Protein AF-A0A7K3G8G3-F1 (afdb_monomer)

Radius of gyration: 13.89 Å; Cα contacts (8 Å, |Δi|>4): 65; chains: 1; bounding box: 37×19×33 Å

Mean predicted aligned error: 6.71 Å

Foldseek 3Di:
DDDDDDDDDPDDPPDDDQADLEAEAAAPQS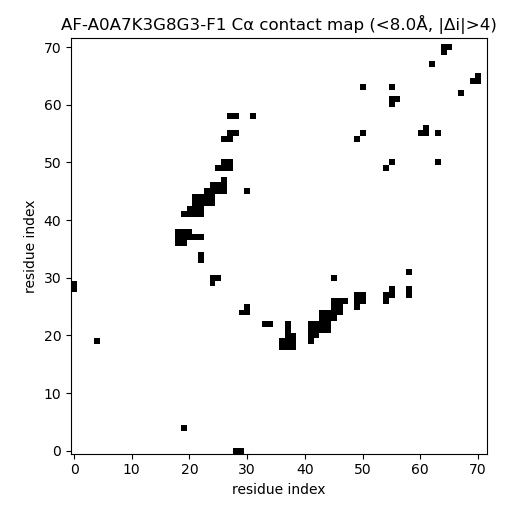CVVRVVRHDPPGYYHYDVVRQDPPRCVVNPHPDRPVPPVVND

Solvent-accessible surface area (backbone atoms only — not comparable to full-atom values): 4904 Å² total; per-residue (Å²): 136,92,84,85,88,85,87,87,71,97,57,90,76,89,60,84,76,93,51,53,61,60,46,80,22,77,30,57,60,53,38,73,73,45,54,87,53,44,53,92,91,45,49,76,47,68,45,68,89,41,69,40,74,67,58,28,50,76,68,69,44,92,65,58,61,91,77,70,64,76,79,113

pLDDT: mean 84.37, st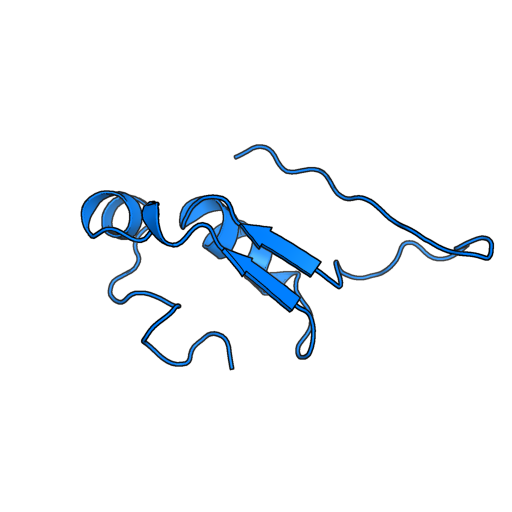d 13.59, range [51.5, 95.25]

Sequence (72 aa):
VSSFQLHFADHDILTPGDAPNVLVAMNPAALKANIGDVPRGAEVIVNTDEFTKRPMAKVGYAVSPLEDGSLD

Nearest PDB structures (foldseek):
  3g2e-assembly1_D  TM=6.599E-01  e=5.471E-01  Campylobacter jejuni
  3g2e-assembly1_C  TM=6.563E-01  e=1.987E+00  Campylobacter jejuni
  3g2e-assembly1_A  TM=6.559E-01  e=2.607E+00  Campylobacter jejuni

Secondary structure (DSSP, 8-state):
---------SS---S--SS-SEEEESSHHHHHHHGGGSPTT-EEEE-GGG-SHHHHHHTT-SS-TTTSSTT-

Structure (mmCIF, N/CA/C/O backbone):
data_AF-A0A7K3G8G3-F1
#
_entry.id   AF-A0A7K3G8G3-F1
#
loop_
_atom_site.group_PDB
_atom_site.id
_atom_site.type_symbol
_atom_site.label_atom_id
_atom_site.label_alt_id
_atom_site.label_comp_id
_atom_site.label_asym_id
_atom_site.label_entity_id
_atom_site.label_seq_id
_atom_site.pdbx_PDB_ins_code
_atom_site.Cartn_x
_atom_site.Cartn_y
_atom_site.Cartn_z
_atom_site.occupancy
_atom_site.B_iso_or_equiv
_atom_site.auth_seq_id
_atom_site.auth_comp_id
_atom_site.auth_asym_id
_atom_site.auth_atom_id
_atom_site.pdbx_PDB_model_num
ATOM 1 N N . VAL A 1 1 ? 4.294 11.509 4.261 1.00 54.03 1 VAL A N 1
ATOM 2 C CA . VAL A 1 1 ? 4.842 10.136 4.363 1.00 54.03 1 VAL A CA 1
ATOM 3 C C . VAL A 1 1 ? 6.143 10.148 3.583 1.00 54.03 1 VAL A C 1
ATOM 5 O O . VAL A 1 1 ? 6.133 10.745 2.517 1.00 54.03 1 VAL A O 1
ATOM 8 N N . SER A 1 2 ? 7.243 9.622 4.123 1.00 61.28 2 SER A N 1
ATOM 9 C CA . SER A 1 2 ? 8.506 9.514 3.373 1.00 61.28 2 SER A CA 1
ATOM 10 C C . SER A 1 2 ? 8.587 8.118 2.758 1.00 61.28 2 SER A C 1
ATOM 12 O O . SER A 1 2 ? 8.295 7.151 3.459 1.00 61.28 2 SER A O 1
ATOM 14 N N . SER A 1 3 ? 8.952 8.017 1.482 1.00 67.94 3 SER A N 1
ATOM 15 C CA . SER A 1 3 ? 9.198 6.766 0.751 1.00 67.94 3 SER A CA 1
ATOM 16 C C . SER A 1 3 ? 10.579 6.820 0.092 1.00 67.94 3 SER A C 1
ATOM 18 O O . SER A 1 3 ? 11.128 7.901 -0.124 1.00 67.94 3 SER A O 1
ATOM 20 N N . PHE A 1 4 ? 11.156 5.653 -0.189 1.00 73.62 4 PHE A N 1
ATOM 21 C CA . PHE A 1 4 ? 12.422 5.504 -0.906 1.00 73.62 4 PHE A CA 1
ATOM 22 C C . PHE A 1 4 ? 12.244 4.380 -1.927 1.00 73.62 4 PHE A C 1
ATOM 24 O O . PHE A 1 4 ? 11.617 3.370 -1.609 1.00 73.62 4 PHE A O 1
ATOM 31 N N . GLN A 1 5 ? 12.773 4.552 -3.136 1.00 71.56 5 GLN A N 1
ATOM 32 C CA . GLN A 1 5 ? 12.703 3.554 -4.202 1.00 71.56 5 GLN A CA 1
ATOM 33 C C . GLN A 1 5 ? 14.100 2.975 -4.436 1.00 71.56 5 GLN A C 1
ATOM 35 O O . GLN A 1 5 ? 15.072 3.722 -4.536 1.00 71.56 5 GLN A O 1
ATOM 40 N N . LEU A 1 6 ? 14.200 1.647 -4.494 1.00 76.31 6 LEU A N 1
ATOM 41 C CA . LEU A 1 6 ? 15.437 0.922 -4.778 1.00 76.31 6 LEU A CA 1
ATOM 42 C C . LEU A 1 6 ? 15.266 0.161 -6.090 1.00 76.31 6 LEU A C 1
ATOM 44 O O . LEU A 1 6 ? 14.248 -0.502 -6.285 1.00 76.31 6 LEU A O 1
ATOM 48 N N . HIS A 1 7 ? 16.253 0.255 -6.977 1.00 66.25 7 HIS A N 1
ATOM 49 C CA . HIS A 1 7 ? 16.294 -0.487 -8.237 1.00 66.25 7 HIS A CA 1
ATOM 50 C C . HIS A 1 7 ? 17.452 -1.483 -8.181 1.00 66.25 7 HIS A C 1
ATOM 52 O O . HIS A 1 7 ? 18.581 -1.100 -7.879 1.00 66.25 7 HIS A O 1
ATOM 58 N N . PHE A 1 8 ? 17.168 -2.754 -8.463 1.00 68.44 8 PHE A N 1
ATOM 59 C CA . PHE A 1 8 ? 18.163 -3.824 -8.542 1.00 68.44 8 PHE A CA 1
ATOM 60 C C . PHE A 1 8 ? 18.173 -4.389 -9.963 1.00 68.44 8 PHE A C 1
ATOM 62 O O . PHE A 1 8 ? 17.111 -4.689 -10.505 1.00 68.44 8 PHE A O 1
ATOM 69 N N . ALA A 1 9 ? 19.357 -4.541 -10.554 1.00 64.06 9 ALA A N 1
ATOM 70 C CA . ALA A 1 9 ? 19.541 -5.113 -11.883 1.00 64.06 9 ALA A CA 1
ATOM 71 C C . ALA A 1 9 ? 20.929 -5.746 -12.006 1.00 64.06 9 ALA A C 1
ATOM 73 O O . ALA A 1 9 ? 21.890 -5.228 -11.438 1.00 64.06 9 ALA A O 1
ATOM 74 N N . ASP A 1 10 ? 21.040 -6.848 -12.747 1.00 64.50 10 ASP A N 1
ATOM 75 C CA . ASP A 1 10 ? 22.320 -7.474 -13.111 1.00 64.50 1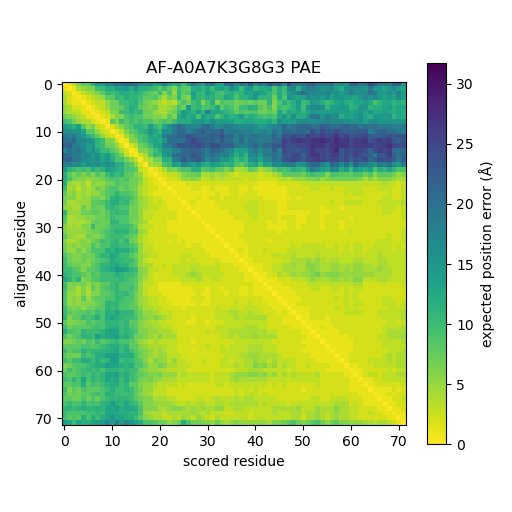0 ASP A CA 1
ATOM 76 C C . ASP A 1 10 ? 22.923 -6.897 -14.410 1.00 64.50 10 ASP A C 1
ATOM 78 O O . ASP A 1 10 ? 24.018 -7.286 -14.816 1.00 64.50 10 ASP A O 1
ATOM 82 N N . HIS A 1 11 ? 22.235 -5.936 -15.034 1.00 62.81 11 HIS A N 1
ATOM 83 C CA . HIS A 1 11 ? 22.644 -5.185 -16.219 1.00 62.81 11 HIS A CA 1
ATOM 84 C C . HIS A 1 11 ? 22.256 -3.705 -16.075 1.00 62.81 11 HIS A C 1
ATOM 86 O O . HIS A 1 11 ? 21.355 -3.367 -15.308 1.00 62.81 11 HIS A O 1
ATOM 92 N N . ASP A 1 12 ? 22.924 -2.814 -16.813 1.00 51.50 12 ASP A N 1
ATOM 93 C CA . ASP A 1 12 ? 22.614 -1.381 -16.792 1.00 51.50 12 ASP A CA 1
ATOM 94 C C . ASP A 1 12 ? 21.158 -1.130 -17.225 1.00 51.50 12 ASP A C 1
ATOM 96 O O . ASP A 1 12 ? 20.782 -1.334 -18.382 1.00 51.50 12 ASP A O 1
ATOM 100 N N . ILE A 1 13 ? 20.329 -0.655 -16.292 1.00 52.56 13 ILE A N 1
ATOM 101 C CA . ILE A 1 13 ? 18.977 -0.174 -16.582 1.00 52.56 13 ILE A CA 1
ATOM 102 C C . ILE A 1 13 ? 19.096 1.250 -17.144 1.00 52.56 13 ILE A C 1
ATOM 104 O O . ILE A 1 13 ? 19.265 2.218 -16.408 1.00 52.56 13 ILE A O 1
ATOM 108 N N . LEU A 1 14 ? 19.030 1.376 -18.473 1.00 55.78 14 LEU A N 1
ATOM 109 C CA . LEU A 1 14 ? 19.118 2.656 -19.200 1.00 55.78 14 LEU A CA 1
ATOM 110 C C . LEU A 1 14 ? 17.755 3.351 -19.399 1.00 55.78 14 LEU A C 1
ATOM 112 O O . LEU A 1 14 ? 17.693 4.460 -19.926 1.00 55.78 14 LEU A O 1
ATOM 116 N N . THR A 1 15 ? 16.666 2.719 -18.964 1.00 55.25 15 THR A N 1
ATOM 117 C CA . THR A 1 15 ? 15.307 3.280 -18.938 1.00 55.25 15 THR A CA 1
ATOM 118 C C . THR A 1 15 ? 14.850 3.376 -17.486 1.00 55.25 15 THR A C 1
ATOM 120 O O . THR A 1 15 ? 14.862 2.341 -16.824 1.00 55.25 15 THR A O 1
ATOM 123 N N . PRO A 1 16 ? 14.442 4.550 -16.966 1.00 53.16 16 PRO A N 1
ATOM 124 C CA . PRO A 1 16 ? 13.879 4.633 -15.621 1.00 53.16 16 PRO A CA 1
ATOM 125 C C . PRO A 1 16 ? 12.729 3.626 -15.537 1.00 53.16 16 PRO A C 1
ATOM 127 O O . PRO A 1 16 ? 11.790 3.724 -16.318 1.00 53.16 16 PRO A O 1
ATOM 130 N N . GLY A 1 17 ? 12.844 2.605 -14.684 1.00 59.12 17 GLY A N 1
ATOM 131 C CA . GLY A 1 17 ? 11.807 1.583 -14.565 1.00 59.12 17 GLY A CA 1
ATOM 132 C C . GLY A 1 17 ? 10.475 2.246 -14.214 1.00 59.12 17 GLY A C 1
ATOM 133 O O . GLY A 1 17 ? 10.392 2.927 -13.193 1.00 59.12 17 GLY A O 1
ATOM 134 N N . ASP A 1 18 ? 9.471 2.068 -15.077 1.00 69.00 18 ASP A N 1
ATOM 135 C CA . ASP A 1 18 ? 8.220 2.843 -15.091 1.00 69.00 18 ASP A CA 1
ATOM 136 C C . ASP A 1 18 ? 7.378 2.718 -13.809 1.00 69.00 18 ASP A C 1
ATOM 138 O O . ASP A 1 18 ? 6.525 3.566 -13.555 1.00 69.00 18 ASP A O 1
ATOM 142 N N . ALA A 1 19 ? 7.598 1.683 -12.991 1.00 72.25 19 ALA A N 1
ATOM 143 C CA . ALA A 1 19 ? 6.819 1.444 -11.781 1.00 72.25 19 ALA A CA 1
ATOM 144 C C . ALA A 1 19 ? 7.523 0.477 -10.803 1.00 72.25 19 ALA A C 1
ATOM 146 O O . ALA A 1 19 ? 8.202 -0.453 -11.250 1.00 72.25 19 ALA A O 1
ATOM 147 N N . PRO A 1 20 ? 7.376 0.647 -9.473 1.00 80.62 20 PRO A N 1
ATOM 148 C CA . PRO A 1 20 ? 7.868 -0.316 -8.491 1.00 80.62 20 PRO A CA 1
ATOM 149 C C . PRO A 1 20 ? 7.192 -1.686 -8.643 1.00 80.62 20 PRO A C 1
ATOM 151 O O . PRO A 1 20 ? 5.972 -1.809 -8.622 1.00 80.62 20 PRO A O 1
ATOM 154 N N . ASN A 1 21 ? 8.008 -2.735 -8.720 1.00 84.69 21 ASN A N 1
ATOM 155 C CA . ASN A 1 21 ? 7.570 -4.136 -8.770 1.00 84.69 21 ASN A CA 1
ATOM 156 C C . ASN A 1 21 ? 7.207 -4.681 -7.379 1.00 84.69 21 ASN A C 1
ATOM 158 O O . ASN A 1 21 ? 6.582 -5.733 -7.271 1.00 84.69 21 ASN A O 1
ATOM 162 N N . VAL A 1 22 ? 7.649 -3.988 -6.325 1.00 90.88 22 VAL A N 1
ATOM 163 C CA . VAL A 1 22 ? 7.359 -4.310 -4.929 1.00 90.88 22 VAL A CA 1
ATOM 164 C C . VAL A 1 22 ? 7.059 -3.022 -4.168 1.00 90.88 22 VAL A C 1
ATOM 166 O O . VAL A 1 22 ? 7.870 -2.092 -4.178 1.00 90.88 22 VAL A O 1
ATOM 169 N N . LEU A 1 23 ? 5.923 -2.973 -3.471 1.00 91.94 23 LEU A N 1
ATOM 170 C CA . LEU A 1 23 ? 5.573 -1.894 -2.545 1.00 91.94 23 LEU A CA 1
ATOM 171 C C . LEU A 1 23 ? 5.591 -2.405 -1.106 1.00 91.94 23 LEU A C 1
ATOM 173 O O . LEU A 1 23 ? 4.804 -3.272 -0.741 1.00 91.94 23 LEU A O 1
ATOM 177 N N . VAL A 1 24 ? 6.428 -1.801 -0.259 1.00 94.38 24 VAL A N 1
ATOM 178 C CA . VAL A 1 24 ? 6.405 -2.031 1.193 1.00 94.38 24 VA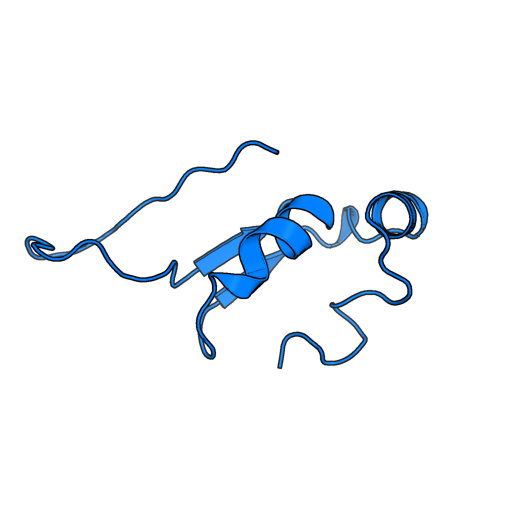L A CA 1
ATOM 179 C C . VAL A 1 24 ? 5.652 -0.889 1.877 1.00 94.38 24 VAL A C 1
ATOM 181 O O . VAL A 1 24 ? 6.169 0.220 2.026 1.00 94.38 24 VAL A O 1
ATOM 184 N N . ALA A 1 25 ? 4.417 -1.144 2.302 1.00 94.81 25 ALA A N 1
ATOM 185 C CA . ALA A 1 25 ? 3.557 -0.169 2.958 1.00 94.81 25 ALA A CA 1
ATOM 186 C C . ALA A 1 25 ? 3.503 -0.402 4.477 1.00 94.81 25 ALA A C 1
ATOM 188 O O . ALA A 1 25 ? 2.794 -1.265 4.991 1.00 94.81 25 ALA A O 1
ATOM 189 N N . MET A 1 26 ? 4.218 0.446 5.221 1.00 95.25 26 MET A N 1
ATOM 190 C CA . MET A 1 26 ? 4.302 0.361 6.686 1.00 95.25 26 MET A CA 1
ATOM 191 C C . MET A 1 26 ? 3.083 0.934 7.424 1.00 95.25 26 MET A C 1
ATOM 193 O O . MET A 1 26 ? 3.079 0.940 8.647 1.00 95.25 26 MET A O 1
ATOM 197 N N . ASN A 1 27 ? 2.085 1.471 6.714 1.00 95.00 27 ASN A N 1
ATOM 198 C CA . ASN A 1 27 ? 0.810 1.940 7.269 1.00 95.00 27 ASN A CA 1
ATOM 199 C C . ASN A 1 27 ? -0.232 2.165 6.145 1.00 95.00 27 ASN A C 1
ATOM 201 O O . ASN A 1 27 ? 0.145 2.255 4.970 1.00 95.00 27 ASN A O 1
ATOM 205 N N . PRO A 1 28 ? -1.531 2.342 6.475 1.00 94.81 28 PRO A N 1
ATOM 206 C CA . PRO A 1 28 ? -2.577 2.560 5.471 1.00 94.81 28 PRO A CA 1
ATOM 207 C C . PRO A 1 28 ? -2.379 3.822 4.617 1.00 94.81 28 PRO A C 1
ATOM 209 O O . PRO A 1 28 ? -2.785 3.851 3.457 1.00 94.81 28 PRO A O 1
ATOM 212 N N . ALA A 1 29 ? -1.747 4.870 5.159 1.00 95.06 29 ALA A N 1
ATOM 213 C CA . ALA A 1 29 ? -1.490 6.097 4.406 1.00 95.06 29 ALA A CA 1
ATOM 214 C C . ALA A 1 29 ? -0.458 5.881 3.294 1.00 95.06 29 ALA A C 1
ATOM 216 O O . ALA A 1 29 ? -0.642 6.381 2.188 1.00 95.06 29 ALA A O 1
ATOM 217 N N . ALA A 1 30 ? 0.598 5.116 3.578 1.00 94.38 30 ALA A N 1
ATOM 218 C CA . ALA A 1 30 ? 1.604 4.726 2.599 1.00 94.38 30 ALA A CA 1
ATOM 219 C C . ALA A 1 30 ? 0.986 3.864 1.495 1.00 94.38 30 ALA A C 1
ATOM 221 O O . ALA A 1 30 ? 1.231 4.135 0.323 1.00 94.38 30 ALA A O 1
ATOM 222 N N . LEU A 1 31 ? 0.133 2.897 1.856 1.00 94.44 31 LEU A N 1
ATOM 223 C CA . LEU A 1 31 ? -0.573 2.082 0.866 1.00 94.44 31 LEU A CA 1
ATOM 224 C C . LEU A 1 31 ? -1.446 2.961 -0.040 1.00 94.44 31 LEU A C 1
ATOM 226 O O . LEU A 1 31 ? -1.278 2.950 -1.252 1.00 94.44 31 LEU A O 1
ATOM 230 N N . LYS A 1 32 ? -2.317 3.798 0.543 1.00 93.44 32 LYS A N 1
ATOM 231 C CA . LYS A 1 32 ? -3.237 4.657 -0.225 1.00 93.44 32 LYS A CA 1
ATOM 232 C C . LYS A 1 32 ? -2.520 5.613 -1.175 1.00 93.44 32 LYS A C 1
ATOM 234 O O . LYS A 1 32 ? -3.037 5.905 -2.245 1.00 93.44 32 LYS A O 1
ATOM 239 N N . ALA A 1 33 ? -1.369 6.132 -0.757 1.00 93.81 33 ALA A N 1
ATOM 240 C CA . ALA A 1 33 ? -0.627 7.116 -1.529 1.00 93.81 33 ALA A CA 1
ATOM 241 C C . ALA A 1 33 ? 0.120 6.518 -2.730 1.00 93.81 33 ALA A C 1
ATOM 243 O O . ALA A 1 33 ? 0.339 7.251 -3.682 1.00 93.81 33 ALA A O 1
ATOM 244 N N . ASN A 1 34 ? 0.515 5.238 -2.679 1.00 92.00 34 ASN A N 1
ATOM 245 C CA . ASN A 1 34 ? 1.434 4.649 -3.666 1.00 92.00 34 ASN A CA 1
ATOM 246 C C . ASN A 1 34 ? 0.844 3.452 -4.429 1.00 92.00 34 ASN A C 1
ATOM 248 O O . ASN A 1 34 ? 1.437 3.018 -5.407 1.00 92.00 34 ASN A O 1
ATOM 252 N N . ILE A 1 35 ? -0.307 2.900 -4.022 1.00 91.62 35 ILE A N 1
ATOM 253 C CA . ILE A 1 35 ? -0.880 1.707 -4.675 1.00 91.62 35 ILE A CA 1
ATOM 254 C C . ILE A 1 35 ? -1.216 1.931 -6.158 1.00 91.62 35 ILE A C 1
ATOM 256 O O . ILE A 1 35 ? -1.171 0.990 -6.939 1.00 91.62 35 ILE A O 1
ATOM 260 N N . GLY A 1 36 ? -1.507 3.172 -6.564 1.00 90.38 36 GLY A N 1
ATOM 261 C CA . GLY A 1 36 ? -1.756 3.518 -7.968 1.00 90.38 36 GLY A CA 1
ATOM 262 C C . GLY A 1 36 ? -0.518 3.425 -8.864 1.00 90.38 36 GLY A C 1
ATOM 263 O O . GLY A 1 36 ? -0.665 3.264 -10.072 1.00 90.38 36 GLY A O 1
ATOM 264 N N . ASP A 1 37 ? 0.677 3.480 -8.273 1.00 88.69 37 ASP A N 1
ATOM 265 C CA . ASP A 1 37 ? 1.951 3.362 -8.984 1.00 88.69 37 ASP A CA 1
ATOM 266 C C . ASP A 1 37 ? 2.435 1.905 -9.042 1.00 88.69 37 ASP A C 1
ATOM 268 O O . ASP A 1 37 ? 3.462 1.620 -9.645 1.00 88.69 37 ASP A O 1
ATOM 272 N N . VAL A 1 38 ? 1.721 0.967 -8.410 1.00 89.19 38 VAL A N 1
ATOM 273 C CA . VAL A 1 38 ? 2.068 -0.458 -8.395 1.00 89.19 38 VAL A CA 1
ATOM 274 C C . VAL A 1 38 ? 1.331 -1.157 -9.541 1.00 89.19 38 VAL A C 1
ATOM 276 O O . VAL A 1 38 ? 0.098 -1.168 -9.563 1.00 89.19 38 VAL A O 1
ATOM 279 N N . PRO A 1 39 ? 2.042 -1.751 -10.513 1.00 88.38 39 PRO A N 1
ATOM 280 C CA . PRO A 1 39 ? 1.403 -2.411 -11.637 1.00 88.38 39 PRO A CA 1
ATOM 281 C C . PRO A 1 39 ? 0.717 -3.700 -11.174 1.00 88.38 39 PRO A C 1
ATOM 283 O O . PRO A 1 39 ? 1.142 -4.353 -10.221 1.00 88.38 39 PRO A O 1
ATOM 286 N N . ARG A 1 40 ? -0.338 -4.117 -11.880 1.00 88.44 40 ARG A N 1
ATOM 287 C CA . ARG A 1 40 ? -0.972 -5.418 -11.613 1.00 88.44 40 ARG A CA 1
ATOM 288 C C . ARG A 1 40 ? 0.052 -6.550 -11.749 1.00 88.44 40 ARG A C 1
ATOM 290 O O . ARG A 1 40 ? 0.832 -6.569 -12.698 1.00 88.44 40 ARG A O 1
ATOM 297 N N . GLY A 1 41 ? 0.012 -7.499 -10.815 1.00 87.94 41 GLY A N 1
ATOM 298 C CA . GLY A 1 41 ? 0.963 -8.614 -10.738 1.00 87.94 41 GLY A CA 1
ATOM 299 C C . GLY A 1 41 ? 2.261 -8.305 -9.980 1.00 87.94 41 GLY A C 1
ATOM 300 O O . GLY A 1 41 ? 3.096 -9.196 -9.851 1.00 87.94 41 GLY A O 1
ATOM 301 N N . ALA A 1 42 ? 2.436 -7.081 -9.477 1.00 90.00 42 ALA A N 1
ATOM 302 C CA . ALA A 1 42 ? 3.494 -6.737 -8.530 1.00 90.00 42 ALA A CA 1
ATOM 303 C C . ALA A 1 42 ? 3.175 -7.219 -7.104 1.00 90.00 42 ALA A C 1
ATOM 305 O O . ALA A 1 42 ? 2.041 -7.579 -6.784 1.00 90.00 42 ALA A O 1
ATOM 306 N N . GLU A 1 43 ? 4.187 -7.204 -6.238 1.00 92.94 43 GLU A N 1
ATOM 307 C CA . GLU A 1 43 ? 4.071 -7.659 -4.853 1.00 92.94 43 GLU A CA 1
ATOM 308 C C . GLU A 1 43 ? 3.835 -6.485 -3.892 1.00 92.94 43 GLU A C 1
ATOM 310 O O . GLU A 1 43 ? 4.465 -5.429 -3.987 1.00 92.94 43 GLU A O 1
ATOM 315 N N . VAL A 1 44 ? 2.935 -6.667 -2.926 1.00 93.38 44 VAL A N 1
ATOM 316 C CA . VAL A 1 44 ? 2.672 -5.681 -1.873 1.00 93.38 44 VAL A CA 1
ATOM 317 C C . VAL A 1 44 ? 2.930 -6.324 -0.517 1.00 93.38 44 VAL A C 1
ATOM 319 O O . VAL A 1 44 ? 2.287 -7.302 -0.146 1.00 93.38 44 VAL A O 1
ATOM 322 N N . ILE A 1 45 ? 3.846 -5.737 0.248 1.00 94.81 45 ILE A N 1
ATOM 323 C CA . ILE A 1 45 ? 4.162 -6.134 1.620 1.00 94.81 45 ILE A CA 1
ATOM 324 C C . ILE A 1 45 ? 3.599 -5.067 2.552 1.00 94.81 45 ILE A C 1
ATOM 326 O O . ILE A 1 45 ? 3.957 -3.893 2.469 1.00 94.81 45 ILE A O 1
ATOM 330 N N . VAL A 1 46 ? 2.722 -5.470 3.463 1.00 95.06 46 VAL A N 1
ATOM 331 C CA . VAL A 1 46 ? 2.028 -4.566 4.387 1.00 95.06 46 VAL A CA 1
ATOM 332 C C . VAL A 1 46 ? 2.317 -4.923 5.834 1.00 95.06 46 VAL A C 1
ATOM 334 O O . VAL A 1 46 ? 2.314 -6.092 6.211 1.00 95.06 46 VAL A O 1
ATOM 337 N N . ASN A 1 47 ? 2.504 -3.899 6.668 1.00 94.75 47 ASN A N 1
ATOM 338 C CA . ASN A 1 47 ? 2.472 -4.072 8.117 1.00 94.75 47 ASN A CA 1
ATOM 339 C C . ASN A 1 47 ? 1.014 -4.151 8.594 1.00 94.75 47 ASN A C 1
ATOM 341 O O . ASN A 1 47 ? 0.357 -3.122 8.767 1.00 94.75 47 ASN A O 1
ATOM 345 N N . THR A 1 48 ? 0.507 -5.365 8.800 1.00 94.06 48 THR A N 1
ATOM 346 C CA . THR A 1 48 ? -0.891 -5.621 9.183 1.00 94.06 48 THR A CA 1
ATOM 347 C C . THR A 1 48 ? -1.281 -4.996 10.521 1.00 94.06 48 THR A C 1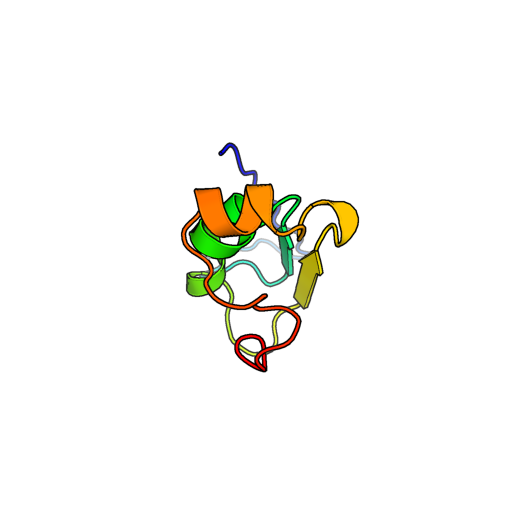
ATOM 349 O O . THR A 1 48 ? -2.432 -4.591 10.682 1.00 94.06 48 THR A O 1
ATOM 352 N N . ASP A 1 49 ? -0.335 -4.830 11.450 1.00 94.81 49 ASP A N 1
ATOM 353 C CA . ASP A 1 49 ? -0.599 -4.257 12.779 1.00 94.81 49 ASP A CA 1
ATOM 354 C C . ASP A 1 49 ? -1.055 -2.785 12.711 1.00 94.81 49 ASP A C 1
ATOM 356 O O . ASP A 1 49 ? -1.704 -2.274 13.626 1.00 94.81 49 ASP A O 1
ATOM 360 N N . GLU A 1 50 ? -0.775 -2.100 11.599 1.00 94.50 50 GLU A N 1
ATOM 361 C CA . GLU A 1 50 ? -1.162 -0.703 11.363 1.00 94.50 50 GLU A CA 1
ATOM 362 C C . GLU A 1 50 ? -2.541 -0.557 10.690 1.00 94.50 50 GLU A C 1
ATOM 364 O O . GLU A 1 50 ? -3.097 0.546 10.637 1.00 94.50 50 GLU A O 1
ATOM 369 N N . PHE A 1 51 ? -3.158 -1.652 10.228 1.00 93.69 51 PHE A N 1
ATOM 370 C CA . PHE A 1 51 ? -4.492 -1.664 9.604 1.00 93.69 51 PHE A CA 1
ATOM 371 C C . PHE A 1 51 ? -5.617 -1.800 10.641 1.00 93.69 51 PHE A C 1
ATOM 373 O O . PHE A 1 51 ? -6.555 -2.581 10.507 1.00 93.69 51 PHE A O 1
ATOM 380 N N . THR A 1 52 ? -5.551 -0.989 11.698 1.00 94.31 52 THR A N 1
ATOM 381 C CA . THR A 1 52 ? -6.605 -0.909 12.721 1.00 94.31 52 THR A CA 1
ATOM 382 C C . THR A 1 52 ? -7.610 0.208 12.412 1.00 94.31 52 THR A C 1
ATOM 384 O O . THR A 1 52 ? -7.357 1.112 11.611 1.00 94.31 52 THR A O 1
ATOM 387 N N . LYS A 1 53 ? -8.785 0.188 13.062 1.00 92.81 53 LYS A N 1
ATOM 388 C CA . LYS A 1 53 ? -9.894 1.127 12.779 1.00 92.81 53 LYS A CA 1
ATOM 389 C C . LYS A 1 53 ? -9.483 2.604 12.794 1.00 92.81 53 LYS A C 1
ATOM 391 O O . LYS A 1 53 ? -9.931 3.376 11.951 1.00 92.81 53 LYS A O 1
ATOM 396 N N . ARG A 1 54 ? -8.655 3.021 13.759 1.00 93.69 54 ARG A N 1
ATOM 397 C CA . ARG A 1 54 ? -8.317 4.439 13.968 1.00 93.69 54 ARG A CA 1
ATOM 398 C C . 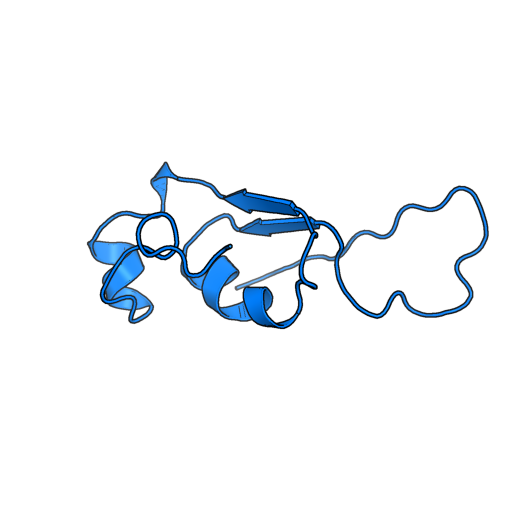ARG A 1 54 ? -7.369 4.995 12.888 1.00 93.69 54 ARG A C 1
ATOM 400 O O . ARG A 1 54 ? -7.715 6.034 12.323 1.00 93.69 54 ARG A O 1
ATOM 407 N N . PRO A 1 55 ? -6.222 4.361 12.569 1.00 92.12 55 PRO A N 1
ATOM 408 C CA . PRO A 1 55 ? -5.402 4.732 11.418 1.00 92.12 55 PRO A CA 1
ATOM 409 C C . PRO A 1 55 ? -6.198 4.718 10.114 1.00 92.12 55 PRO A C 1
ATOM 411 O O . PRO A 1 55 ? -6.190 5.721 9.412 1.00 92.12 55 PRO A O 1
ATOM 414 N N . MET A 1 56 ? -6.957 3.652 9.834 1.00 94.25 56 MET A N 1
ATOM 415 C CA . MET A 1 56 ? -7.746 3.537 8.600 1.00 94.25 56 MET A CA 1
ATOM 416 C C . MET A 1 56 ? -8.763 4.673 8.439 1.00 94.25 56 MET A C 1
ATOM 418 O O . MET A 1 56 ? -8.786 5.329 7.396 1.00 94.25 56 MET A O 1
ATOM 422 N N . ALA A 1 57 ? -9.526 4.989 9.492 1.00 94.38 57 ALA A N 1
ATOM 423 C CA . ALA A 1 57 ? -10.468 6.107 9.477 1.00 94.38 57 ALA A CA 1
ATOM 424 C C . ALA A 1 57 ? -9.767 7.452 9.227 1.00 94.38 57 ALA A C 1
ATOM 426 O O . ALA A 1 57 ? -10.273 8.286 8.478 1.00 94.38 57 ALA A O 1
ATOM 427 N N . LYS A 1 58 ? -8.568 7.654 9.795 1.00 93.06 58 LYS A N 1
ATOM 428 C CA . LYS A 1 58 ? -7.779 8.883 9.611 1.00 93.06 58 LYS A CA 1
ATOM 429 C C . LYS A 1 58 ? -7.353 9.102 8.155 1.00 93.06 58 LYS A C 1
ATOM 431 O O . LYS A 1 58 ? -7.223 10.249 7.739 1.00 93.06 58 LYS A O 1
ATOM 436 N N . VAL A 1 59 ? -7.141 8.031 7.388 1.00 93.25 59 VAL A N 1
ATOM 437 C CA . VAL A 1 59 ? -6.802 8.108 5.953 1.00 93.25 59 VAL A CA 1
ATOM 438 C C . VAL A 1 59 ? -8.038 7.960 5.048 1.00 93.25 59 VAL A C 1
ATOM 440 O O . VAL A 1 59 ? -7.930 7.996 3.820 1.00 93.25 59 VAL A O 1
ATOM 443 N N . GLY A 1 60 ? -9.229 7.812 5.634 1.00 93.62 60 GLY A N 1
ATOM 444 C CA . GLY A 1 60 ? -10.491 7.700 4.908 1.00 93.62 60 GLY A CA 1
ATOM 445 C C . GLY A 1 60 ? -10.685 6.354 4.210 1.00 93.62 60 GLY A C 1
ATOM 446 O O . GLY A 1 60 ? -11.190 6.328 3.090 1.00 93.62 60 GLY A O 1
ATOM 447 N N . TYR A 1 61 ? -10.244 5.256 4.826 1.00 92.88 61 TYR A N 1
ATOM 448 C CA . TYR A 1 61 ? -10.681 3.911 4.451 1.00 92.88 61 TYR A CA 1
ATOM 449 C C . TYR A 1 61 ? -11.969 3.564 5.201 1.00 92.88 61 TYR A C 1
ATOM 451 O O . TYR A 1 61 ? -12.018 3.663 6.428 1.00 92.88 61 TYR A O 1
ATOM 459 N N . ALA A 1 62 ? -13.011 3.183 4.457 1.00 90.56 62 ALA A N 1
ATOM 460 C CA . ALA A 1 62 ? -14.280 2.719 5.021 1.00 90.56 62 ALA A CA 1
ATOM 461 C C . ALA A 1 62 ? -14.224 1.231 5.399 1.00 90.56 62 ALA A C 1
ATOM 463 O O . ALA A 1 62 ? -14.746 0.832 6.438 1.00 90.56 62 ALA A O 1
ATOM 464 N N . VAL A 1 63 ? -13.553 0.440 4.563 1.00 92.19 63 VAL A N 1
ATOM 465 C CA . VAL A 1 63 ? -13.252 -0.980 4.759 1.00 92.19 63 VAL A CA 1
ATOM 466 C C . VAL A 1 63 ? -11.748 -1.157 4.564 1.00 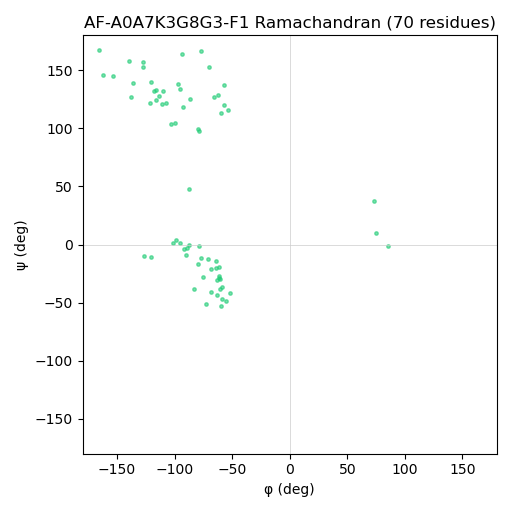92.19 63 VAL A C 1
ATOM 468 O O . VAL A 1 63 ? -11.106 -0.329 3.910 1.00 92.19 63 VAL A O 1
ATOM 471 N N . SER A 1 64 ? -11.172 -2.174 5.203 1.00 92.69 64 SER A N 1
ATOM 472 C CA . SER A 1 64 ? -9.764 -2.497 5.010 1.00 92.69 64 SER A CA 1
ATOM 473 C C . SER A 1 64 ? -9.535 -2.957 3.565 1.00 92.69 64 SER A C 1
ATOM 475 O O . SER A 1 64 ? -10.187 -3.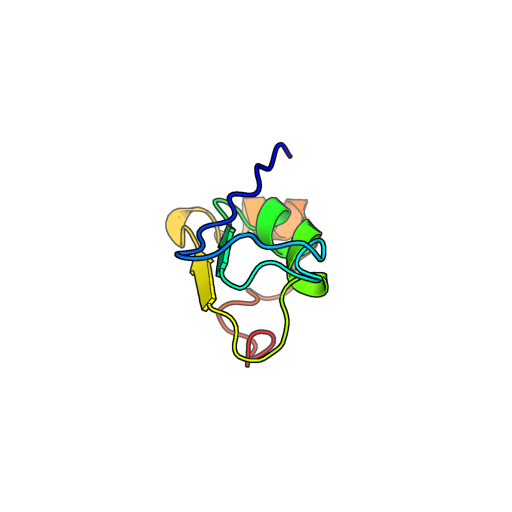916 3.151 1.00 92.69 64 SER A O 1
ATOM 477 N N . PRO A 1 65 ? -8.579 -2.360 2.827 1.00 92.19 65 PRO A N 1
ATOM 478 C CA . PRO A 1 65 ? -8.217 -2.832 1.489 1.00 92.19 65 PRO A CA 1
ATOM 479 C C . PRO A 1 65 ? -7.620 -4.250 1.501 1.00 92.19 65 PRO A C 1
ATOM 481 O O . PRO A 1 65 ? -7.523 -4.899 0.469 1.00 92.19 65 PRO A O 1
ATOM 484 N N . LEU A 1 66 ? -7.231 -4.752 2.681 1.00 93.12 66 LEU A N 1
ATOM 485 C CA . LEU A 1 66 ? -6.770 -6.130 2.867 1.00 93.12 66 LEU A CA 1
ATOM 486 C C . LEU A 1 66 ? -7.922 -7.152 2.889 1.00 93.12 66 LEU A C 1
ATOM 488 O O . LEU A 1 66 ? -7.664 -8.350 2.879 1.00 93.12 66 LEU A O 1
ATOM 492 N N . GLU A 1 67 ? -9.175 -6.697 2.976 1.00 92.69 67 GLU A N 1
ATOM 493 C CA . GLU A 1 67 ? -10.355 -7.551 3.187 1.00 92.69 67 GLU A CA 1
ATOM 494 C C . GLU A 1 67 ? -11.464 -7.334 2.143 1.00 92.69 67 GLU A C 1
ATOM 496 O O . GLU A 1 67 ? -12.429 -8.094 2.109 1.0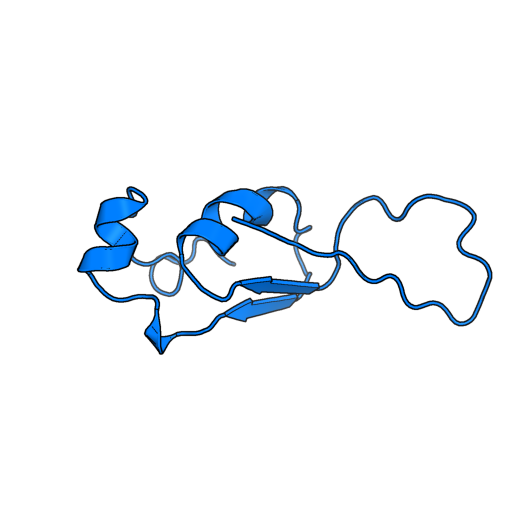0 92.69 67 GLU A O 1
ATOM 501 N N . ASP A 1 68 ? -11.361 -6.303 1.301 1.00 91.50 68 ASP A N 1
ATOM 502 C CA . ASP A 1 68 ? -12.413 -5.907 0.354 1.00 91.50 68 ASP A CA 1
ATOM 503 C C . ASP A 1 68 ? -12.166 -6.360 -1.096 1.00 91.50 68 ASP A C 1
ATOM 505 O O . ASP A 1 68 ? -12.981 -6.070 -1.973 1.00 91.50 68 ASP A O 1
ATOM 509 N N . GLY A 1 69 ? -11.062 -7.071 -1.349 1.00 89.56 69 GLY A N 1
ATOM 510 C CA . GLY A 1 69 ? -10.675 -7.548 -2.681 1.00 89.56 69 GLY A CA 1
ATOM 511 C C . GLY A 1 69 ? -10.128 -6.455 -3.607 1.00 89.56 69 GLY A C 1
ATOM 512 O O . GLY A 1 69 ? -9.944 -6.696 -4.795 1.00 89.56 69 GLY A O 1
ATOM 513 N N . SER A 1 70 ? -9.861 -5.244 -3.105 1.00 89.06 70 SER A N 1
ATOM 514 C CA . SER A 1 70 ? -9.319 -4.145 -3.924 1.00 89.06 70 SER A CA 1
ATOM 515 C C . SER A 1 70 ? -7.859 -4.337 -4.351 1.00 89.06 70 SER A C 1
ATOM 517 O O . SER A 1 70 ? -7.388 -3.602 -5.221 1.00 89.06 70 SER A O 1
ATOM 519 N N . LEU A 1 71 ? -7.151 -5.303 -3.755 1.00 87.69 71 LEU A N 1
ATOM 520 C CA . LEU A 1 71 ? -5.750 -5.623 -4.044 1.00 87.69 71 LEU A CA 1
ATOM 521 C C . LEU A 1 71 ? -5.566 -6.814 -5.007 1.00 87.69 71 LEU A C 1
ATOM 523 O O . LEU A 1 71 ? -4.421 -7.175 -5.276 1.00 87.69 71 LEU A O 1
ATOM 527 N N . ASP A 1 72 ? -6.659 -7.381 -5.538 1.00 81.75 72 ASP A N 1
ATOM 528 C CA . ASP A 1 72 ? -6.654 -8.483 -6.519 1.00 81.75 72 ASP A CA 1
ATOM 529 C C . ASP A 1 72 ? -6.621 -8.004 -7.997 1.00 81.75 72 ASP A C 1
ATOM 531 O O . ASP A 1 72 ? -7.265 -6.990 -8.388 1.00 81.75 72 ASP A O 1
#